Protein AF-A0A423U4P7-F1 (afdb_monomer)

Solvent-accessible surface area (backbone atoms only — not comparable to full-atom values): 7073 Å² total; per-residue (Å²): 118,90,65,49,70,60,51,54,51,48,47,67,25,48,70,45,38,87,79,74,42,73,68,54,85,59,70,75,88,60,56,84,74,58,67,69,60,51,51,50,54,52,51,55,53,46,52,54,48,49,36,40,33,49,59,76,40,87,56,83,90,57,88,58,67,28,74,79,55,90,68,35,60,40,71,35,55,68,69,58,55,47,53,54,59,70,68,48,79,76,90,70,80,84,75,83,79,65,75,70,78,78,61,83,82,90,81,79,86,129

Foldseek 3Di:
DPCPLVVVLVCQQCVCVVVVDHGDDDPPRSDDDDPVVVVVVVVVVVVVVVCLQLVVDDCDPDDSEDCPDPNGPHDDDPVNVVVVVVPDDDDDDDDDDDPCVVDDDDDDDD

Sequence (110 aa):
MPGFLKATVEWFRIYKIPDGKPENQFAFNGEAKDREFAHKIILETHEAWKNLIEGQSDAGGLDIGSVMVPHAAKKLPVSEAQSTIDSAPEVGQPQPVDPKIDTWHYVSLK

Organism: Penaeus vannamei (NCBI:txid6689)

pLDDT: mean 95.08, std 4.62, range [59.94, 98.81]

Structure (mmCIF, N/CA/C/O backbone):
data_AF-A0A423U4P7-F1
#
_entry.id   AF-A0A423U4P7-F1
#
loop_
_atom_site.group_PDB
_atom_site.id
_atom_site.type_symbol
_atom_site.label_atom_id
_atom_site.label_alt_id
_atom_site.label_comp_id
_atom_site.label_asym_id
_atom_site.label_entity_id
_atom_site.label_seq_id
_atom_site.pdbx_PDB_ins_code
_atom_site.Cartn_x
_atom_site.Cartn_y
_atom_si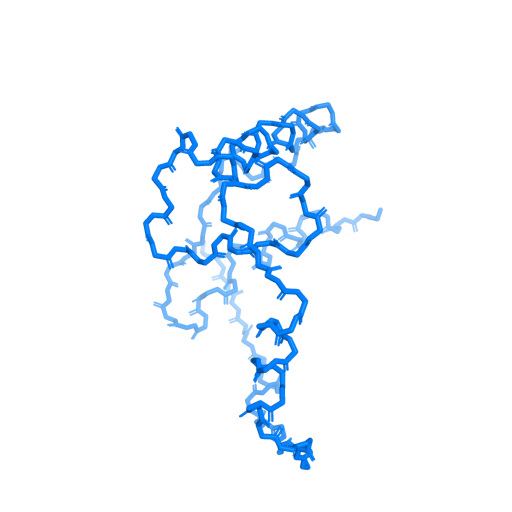te.Cartn_z
_atom_site.occupancy
_atom_site.B_iso_or_equiv
_atom_site.auth_seq_id
_atom_site.auth_comp_id
_atom_site.auth_asym_id
_atom_site.auth_atom_id
_atom_site.pdbx_PDB_model_num
ATOM 1 N N . MET A 1 1 ? 22.302 -6.182 -2.852 1.00 85.56 1 MET A N 1
ATOM 2 C CA . MET A 1 1 ? 22.000 -7.311 -3.757 1.00 85.56 1 MET A CA 1
ATOM 3 C C . MET A 1 1 ? 21.977 -6.791 -5.187 1.00 85.56 1 MET A C 1
ATOM 5 O O . MET A 1 1 ? 21.044 -6.065 -5.526 1.00 85.56 1 MET A O 1
ATOM 9 N N . PRO A 1 2 ? 23.017 -7.056 -5.993 1.00 94.56 2 PRO A N 1
ATOM 10 C CA . PRO A 1 2 ? 23.052 -6.630 -7.393 1.00 94.56 2 PRO A CA 1
ATOM 11 C C . PRO A 1 2 ? 21.810 -7.116 -8.155 1.00 94.56 2 PRO A C 1
ATOM 13 O O . PRO A 1 2 ? 21.360 -8.236 -7.943 1.00 94.56 2 PRO A O 1
ATOM 16 N N . GLY A 1 3 ? 21.225 -6.264 -9.000 1.00 94.56 3 GLY A N 1
ATOM 17 C CA . GLY A 1 3 ? 20.059 -6.604 -9.831 1.00 94.56 3 GLY A CA 1
ATOM 18 C C . GLY A 1 3 ? 18.694 -6.609 -9.127 1.00 94.56 3 GLY A C 1
ATOM 19 O O . GLY A 1 3 ? 17.683 -6.494 -9.810 1.00 94.56 3 GLY A O 1
ATOM 20 N N . PHE A 1 4 ? 18.639 -6.655 -7.791 1.00 96.38 4 PHE A N 1
ATOM 21 C CA . PHE A 1 4 ? 17.375 -6.788 -7.052 1.00 96.38 4 PHE A CA 1
ATOM 22 C C . PHE A 1 4 ? 16.391 -5.640 -7.323 1.00 96.38 4 PHE A C 1
ATOM 24 O O . PHE A 1 4 ? 15.259 -5.887 -7.719 1.00 96.38 4 PHE A O 1
ATOM 31 N N . LEU A 1 5 ? 16.839 -4.383 -7.208 1.00 95.06 5 LEU A N 1
ATOM 32 C CA . LEU A 1 5 ? 15.982 -3.218 -7.474 1.00 95.06 5 LEU A CA 1
ATOM 33 C C . LEU A 1 5 ? 15.476 -3.178 -8.921 1.00 95.06 5 LEU A C 1
ATOM 35 O O . LEU A 1 5 ? 14.317 -2.849 -9.159 1.00 95.06 5 LEU A O 1
ATOM 39 N N . LYS A 1 6 ? 16.327 -3.560 -9.881 1.00 93.38 6 LYS A N 1
ATOM 40 C CA . LYS A 1 6 ? 15.941 -3.639 -11.293 1.00 93.38 6 LYS A CA 1
ATOM 41 C C . LYS A 1 6 ? 14.833 -4.679 -11.492 1.00 93.38 6 LYS A C 1
ATOM 43 O O . LYS A 1 6 ? 13.839 -4.371 -12.139 1.00 93.38 6 LYS A O 1
ATOM 48 N N . ALA A 1 7 ? 14.980 -5.858 -10.885 1.00 95.25 7 ALA A N 1
ATOM 49 C CA . ALA A 1 7 ? 13.974 -6.916 -10.937 1.00 95.25 7 ALA A CA 1
ATOM 50 C C . ALA A 1 7 ? 12.651 -6.498 -10.271 1.00 95.25 7 ALA A C 1
ATOM 52 O O . ALA A 1 7 ? 11.589 -6.791 -10.807 1.00 95.25 7 ALA A O 1
ATOM 53 N N . THR A 1 8 ? 12.686 -5.763 -9.152 1.00 96.56 8 THR A N 1
ATOM 54 C CA . THR A 1 8 ? 11.473 -5.222 -8.511 1.00 96.56 8 THR A CA 1
ATOM 55 C C . THR A 1 8 ? 10.718 -4.262 -9.434 1.00 96.56 8 THR A C 1
ATOM 57 O O . THR A 1 8 ? 9.502 -4.383 -9.582 1.00 96.56 8 THR A O 1
ATOM 60 N N . VAL A 1 9 ? 11.423 -3.323 -10.077 1.00 95.00 9 VAL A N 1
ATOM 61 C CA . VAL A 1 9 ? 10.810 -2.369 -11.019 1.00 95.00 9 VAL A CA 1
ATOM 62 C C . VAL A 1 9 ? 10.229 -3.098 -12.229 1.00 95.00 9 VAL A C 1
ATOM 64 O O . VAL A 1 9 ? 9.101 -2.820 -12.632 1.00 95.00 9 VAL A O 1
ATOM 67 N N . GLU A 1 10 ? 10.969 -4.055 -12.790 1.00 94.25 10 GLU A N 1
ATOM 68 C CA . GLU A 1 10 ? 10.517 -4.863 -13.923 1.00 94.25 10 GLU A CA 1
ATOM 69 C C . GLU A 1 10 ? 9.277 -5.695 -13.577 1.00 94.25 10 GLU A C 1
ATOM 71 O O . GLU A 1 10 ? 8.308 -5.671 -14.332 1.00 94.25 10 GLU A O 1
ATOM 76 N N . TRP A 1 11 ? 9.247 -6.332 -12.402 1.00 96.06 11 TRP A N 1
ATOM 77 C CA . TRP A 1 11 ? 8.088 -7.091 -11.930 1.00 96.06 11 TRP A CA 1
ATOM 78 C C . TRP A 1 11 ? 6.830 -6.218 -11.892 1.00 96.06 11 TRP A C 1
ATOM 80 O O . TRP A 1 11 ? 5.823 -6.547 -12.521 1.00 96.06 11 TRP A O 1
ATOM 90 N N . PHE A 1 12 ? 6.898 -5.045 -11.247 1.00 97.00 12 PHE A N 1
ATOM 91 C CA . PHE A 1 12 ? 5.759 -4.126 -11.202 1.00 97.00 12 PHE A CA 1
ATOM 92 C C . PHE A 1 12 ? 5.406 -3.542 -12.575 1.00 97.00 12 PHE A C 1
ATOM 94 O O . PHE A 1 12 ? 4.250 -3.182 -12.793 1.00 97.00 12 PHE A O 1
ATOM 101 N N . ARG A 1 13 ? 6.350 -3.458 -13.519 1.00 95.81 13 ARG A N 1
ATOM 102 C CA . ARG A 1 13 ? 6.072 -3.009 -14.889 1.00 95.81 13 ARG A CA 1
ATOM 103 C C . ARG A 1 13 ? 5.216 -4.021 -15.647 1.00 95.81 13 ARG A C 1
ATOM 105 O O . ARG A 1 13 ? 4.242 -3.617 -16.281 1.00 95.81 13 ARG A O 1
ATOM 112 N N . ILE A 1 14 ? 5.544 -5.311 -15.550 1.00 96.44 14 ILE A N 1
ATOM 113 C CA . ILE A 1 14 ? 4.990 -6.345 -16.438 1.00 96.44 14 ILE A CA 1
ATOM 114 C C . ILE A 1 14 ? 3.887 -7.214 -15.824 1.00 96.44 14 ILE A C 1
ATOM 116 O O . ILE A 1 14 ? 3.195 -7.894 -16.575 1.00 96.44 14 ILE A O 1
ATOM 120 N N . TYR A 1 15 ? 3.675 -7.201 -14.500 1.00 96.06 15 TYR A N 1
ATOM 121 C CA . TYR A 1 15 ? 2.799 -8.190 -13.841 1.00 96.06 15 TYR A CA 1
ATOM 122 C C . TYR A 1 15 ? 1.340 -8.205 -14.323 1.00 96.06 15 TYR A C 1
ATOM 124 O O . TYR A 1 15 ? 0.662 -9.214 -14.173 1.00 96.06 15 TYR A O 1
ATOM 132 N N . LYS A 1 16 ? 0.846 -7.102 -14.902 1.00 96.69 16 LYS A N 1
ATOM 133 C CA . LYS A 1 16 ? -0.526 -7.004 -15.431 1.00 96.69 16 LYS A CA 1
ATOM 134 C C . LYS A 1 16 ? -0.645 -7.381 -16.915 1.00 96.69 16 LYS A C 1
ATOM 136 O O . LYS A 1 16 ? -1.760 -7.459 -17.424 1.00 96.69 16 LYS A O 1
ATOM 141 N N . ILE A 1 17 ? 0.470 -7.594 -17.615 1.00 96.62 17 ILE A N 1
ATOM 142 C CA . ILE A 1 17 ? 0.479 -7.925 -19.049 1.00 96.62 17 ILE A CA 1
ATOM 143 C C . ILE A 1 17 ? -0.160 -9.293 -19.327 1.00 96.62 17 ILE A C 1
ATOM 145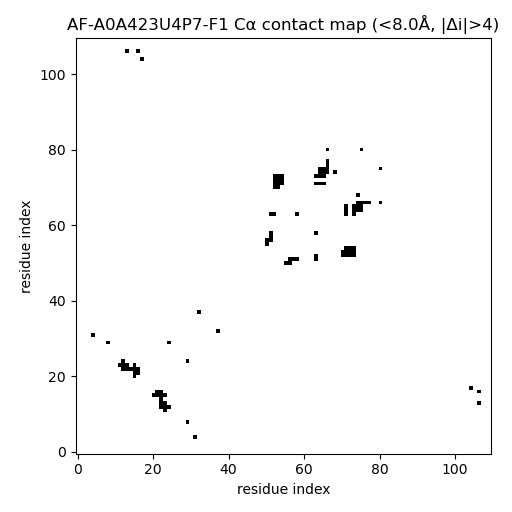 O O . ILE A 1 17 ? -0.951 -9.373 -20.267 1.00 96.62 17 ILE A O 1
ATOM 149 N N . PRO A 1 18 ? 0.086 -10.349 -18.524 1.00 94.50 18 PRO A N 1
ATOM 150 C CA . PRO A 1 18 ? -0.627 -11.619 -18.677 1.00 94.50 18 PRO A CA 1
ATOM 151 C C . PRO A 1 18 ? -2.157 -11.494 -18.581 1.00 94.50 18 PRO A C 1
ATOM 153 O O . PRO A 1 18 ? -2.865 -12.236 -19.255 1.00 94.50 18 PRO A O 1
ATOM 156 N N . ASP A 1 19 ? -2.663 -10.506 -17.832 1.00 93.88 19 ASP A N 1
ATOM 157 C CA . ASP A 1 19 ? -4.098 -10.187 -17.736 1.00 93.88 19 ASP A CA 1
ATOM 158 C C . ASP A 1 19 ? -4.629 -9.383 -18.946 1.00 93.88 19 ASP A C 1
ATOM 160 O O . ASP A 1 19 ? -5.779 -8.940 -18.944 1.00 93.88 19 ASP A O 1
ATOM 164 N N . GLY A 1 20 ? -3.798 -9.113 -19.959 1.00 95.25 20 GLY A N 1
ATOM 165 C CA . GLY A 1 20 ? -4.152 -8.307 -21.132 1.00 95.25 20 GLY A CA 1
ATOM 166 C C . GLY A 1 20 ? -4.134 -6.790 -20.903 1.00 95.25 20 GLY A C 1
ATOM 167 O O . GLY A 1 20 ? -4.631 -6.039 -21.743 1.00 95.25 20 GLY A O 1
ATOM 168 N N . LYS A 1 21 ? -3.580 -6.312 -19.782 1.00 96.75 21 LYS A N 1
ATOM 169 C CA . LYS A 1 21 ? -3.446 -4.874 -19.485 1.00 96.75 21 LYS A CA 1
ATOM 170 C C . LYS A 1 21 ? -2.103 -4.336 -20.008 1.00 96.75 21 LYS A C 1
ATOM 172 O O . LYS A 1 21 ? -1.147 -5.101 -20.127 1.00 96.75 21 LYS A O 1
ATOM 177 N N . PRO A 1 22 ? -1.994 -3.028 -20.307 1.00 96.00 22 PRO A N 1
ATOM 178 C CA . PRO A 1 22 ? -0.716 -2.427 -20.683 1.00 96.00 22 PRO A CA 1
ATOM 179 C C . PRO A 1 22 ? 0.300 -2.481 -19.532 1.00 96.00 22 PRO A C 1
ATOM 181 O O . PRO A 1 22 ? -0.063 -2.675 -18.367 1.00 96.00 22 PRO A O 1
ATOM 184 N N . GLU A 1 23 ? 1.576 -2.267 -19.859 1.00 95.50 23 GLU A N 1
ATOM 185 C CA . GLU A 1 23 ? 2.622 -2.103 -18.848 1.00 95.50 23 GLU A CA 1
ATOM 186 C C . GLU A 1 23 ? 2.336 -0.921 -17.909 1.00 95.50 23 GLU A C 1
ATOM 188 O O . GLU A 1 23 ? 1.772 0.102 -18.312 1.00 95.50 23 GLU A O 1
ATOM 193 N N . ASN A 1 24 ? 2.745 -1.042 -16.644 1.00 96.31 24 ASN A N 1
ATOM 194 C CA . ASN A 1 24 ? 2.631 0.068 -15.700 1.00 96.31 24 ASN A CA 1
ATOM 195 C C . ASN A 1 24 ? 3.758 1.090 -15.920 1.00 96.31 24 ASN A C 1
ATOM 197 O O . ASN A 1 24 ? 4.921 0.728 -16.110 1.00 96.31 24 ASN A O 1
ATOM 201 N N . GLN A 1 25 ? 3.411 2.372 -15.819 1.00 95.88 25 GLN A N 1
ATOM 202 C CA . GLN A 1 25 ? 4.355 3.488 -15.873 1.00 95.88 25 GLN A CA 1
ATOM 203 C C . GLN A 1 25 ? 4.758 3.933 -14.464 1.00 95.88 25 GLN A C 1
ATOM 205 O O . GLN A 1 25 ? 3.993 3.782 -13.510 1.00 95.88 25 GLN A O 1
ATOM 210 N N . PHE A 1 26 ? 5.954 4.510 -14.338 1.00 95.94 26 PHE A N 1
ATOM 211 C CA . PHE A 1 26 ? 6.514 4.945 -13.058 1.00 95.94 26 PHE A CA 1
ATOM 212 C C . PHE A 1 26 ? 6.920 6.414 -13.113 1.00 95.94 26 PHE A C 1
ATOM 214 O O . PHE A 1 26 ? 7.477 6.884 -14.105 1.00 95.94 26 PHE A O 1
ATOM 221 N N . ALA A 1 27 ? 6.702 7.125 -12.007 1.00 96.25 27 ALA A N 1
ATOM 222 C CA . ALA A 1 27 ? 7.329 8.422 -11.787 1.00 96.25 27 ALA A CA 1
ATOM 223 C C . ALA A 1 27 ? 8.860 8.278 -11.688 1.00 96.25 27 ALA A C 1
ATOM 225 O O . ALA A 1 27 ? 9.387 7.173 -11.540 1.00 96.25 27 ALA A O 1
ATOM 226 N N . PHE A 1 28 ? 9.577 9.405 -11.761 1.00 95.81 28 PHE A N 1
ATOM 227 C CA . PHE A 1 28 ? 11.039 9.460 -11.596 1.00 95.81 28 PHE A CA 1
ATOM 228 C C . PHE A 1 28 ? 11.802 8.492 -12.514 1.00 95.81 28 PHE A C 1
ATOM 230 O O . PHE A 1 28 ? 12.831 7.954 -12.125 1.00 95.81 28 PHE A O 1
ATOM 237 N N . ASN A 1 29 ? 11.270 8.222 -13.712 1.00 92.94 29 ASN A N 1
ATOM 238 C CA . ASN A 1 29 ? 11.855 7.277 -14.666 1.00 92.94 29 ASN A CA 1
ATOM 239 C C . ASN A 1 29 ? 12.057 5.849 -14.098 1.00 92.94 29 ASN A C 1
ATOM 241 O O . ASN A 1 29 ? 12.924 5.103 -14.547 1.00 92.94 29 ASN A O 1
ATOM 245 N N . GLY A 1 30 ? 11.270 5.460 -13.087 1.00 92.56 30 GLY A N 1
ATOM 246 C CA . GLY A 1 30 ? 11.405 4.168 -12.408 1.00 92.56 30 GLY A CA 1
ATOM 247 C C . GLY A 1 30 ? 12.570 4.081 -11.418 1.00 92.56 30 GLY A C 1
ATOM 248 O O . GLY A 1 30 ? 12.887 2.983 -10.961 1.00 92.56 30 GLY A O 1
ATOM 249 N N . GLU A 1 31 ? 13.208 5.201 -11.070 1.00 95.19 31 GLU A N 1
ATOM 250 C CA . GLU A 1 31 ? 14.278 5.229 -10.074 1.00 95.19 31 GLU A CA 1
ATOM 251 C C . GLU A 1 31 ? 13.721 5.176 -8.648 1.00 95.19 31 GLU A C 1
ATOM 253 O O . GLU A 1 31 ? 12.865 5.972 -8.250 1.00 95.19 31 GLU A O 1
ATOM 258 N N . ALA A 1 32 ? 14.255 4.250 -7.849 1.00 95.31 32 ALA A N 1
ATOM 259 C CA . ALA A 1 32 ? 13.981 4.207 -6.422 1.00 95.31 32 ALA A CA 1
ATOM 260 C C . ALA A 1 32 ? 14.516 5.477 -5.743 1.00 95.31 32 ALA A C 1
ATOM 262 O O . ALA A 1 32 ? 15.633 5.923 -6.013 1.00 95.31 32 ALA A O 1
ATOM 263 N N . LYS A 1 33 ? 13.711 6.055 -4.851 1.00 97.00 33 LYS A N 1
ATOM 264 C CA . LYS A 1 33 ? 14.104 7.222 -4.058 1.00 97.00 33 LYS A CA 1
ATOM 265 C C . LYS A 1 33 ? 14.814 6.793 -2.775 1.00 97.00 33 LYS A C 1
ATOM 267 O O . LYS A 1 33 ? 14.756 5.630 -2.376 1.00 97.00 33 LYS A O 1
ATOM 272 N N . ASP A 1 34 ? 15.509 7.744 -2.165 1.00 97.94 34 ASP A N 1
ATOM 273 C CA . ASP A 1 34 ? 16.194 7.536 -0.896 1.00 97.94 34 ASP A CA 1
ATOM 274 C C . ASP A 1 34 ? 15.212 7.354 0.272 1.00 97.94 34 ASP A C 1
ATOM 276 O O . ASP A 1 34 ? 13.982 7.417 0.141 1.00 97.94 34 ASP A O 1
ATOM 280 N N . ARG A 1 35 ? 15.789 7.075 1.439 1.00 98.25 35 ARG A N 1
ATOM 281 C CA . ARG A 1 35 ? 15.041 6.831 2.666 1.00 98.25 35 ARG A CA 1
ATOM 282 C C . ARG A 1 35 ? 14.251 8.069 3.077 1.00 98.25 35 ARG A C 1
ATOM 284 O O . ARG A 1 35 ? 13.105 7.947 3.494 1.00 98.25 35 ARG A O 1
ATOM 291 N N . GLU A 1 36 ? 14.856 9.241 2.982 1.00 98.62 36 GLU A N 1
ATOM 292 C CA . GLU A 1 36 ? 14.283 10.514 3.402 1.00 98.62 36 GLU A CA 1
ATOM 293 C C . GLU A 1 36 ? 13.010 10.817 2.607 1.00 98.62 36 GLU A C 1
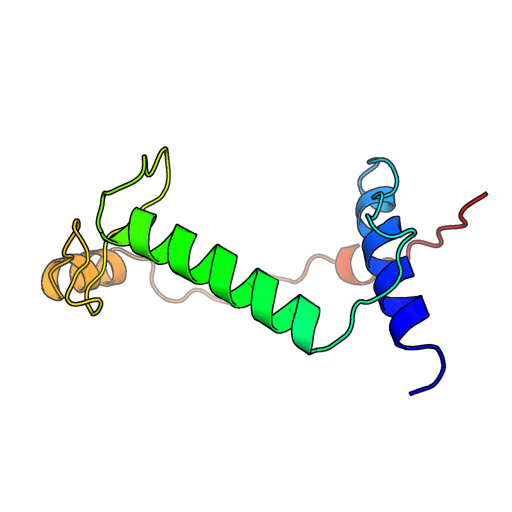ATOM 295 O O . GLU A 1 36 ? 11.964 11.116 3.191 1.00 98.62 36 GLU A O 1
ATOM 300 N N . PHE A 1 37 ? 13.060 10.643 1.284 1.00 98.44 37 PHE A N 1
ATOM 301 C CA . PHE A 1 37 ? 11.894 10.769 0.421 1.00 98.44 37 PHE A CA 1
ATOM 302 C C . PHE A 1 37 ? 10.814 9.742 0.777 1.00 98.44 37 PHE A C 1
ATOM 304 O O . PHE A 1 37 ? 9.644 10.101 0.902 1.00 98.44 37 PHE A O 1
ATOM 311 N N . ALA A 1 38 ? 11.184 8.474 0.982 1.00 98.50 38 ALA A N 1
ATOM 312 C CA . ALA A 1 38 ? 10.227 7.430 1.348 1.00 98.50 38 ALA A CA 1
ATOM 313 C C . ALA A 1 38 ? 9.518 7.738 2.680 1.00 98.50 38 ALA A C 1
ATOM 315 O O . ALA A 1 38 ? 8.295 7.639 2.769 1.00 98.50 38 ALA A O 1
ATOM 316 N N . HIS A 1 39 ? 10.265 8.179 3.696 1.00 98.69 39 HIS A N 1
ATOM 317 C CA . HIS A 1 39 ? 9.709 8.588 4.986 1.00 98.69 39 HIS A CA 1
ATOM 318 C C . HIS A 1 39 ? 8.747 9.772 4.850 1.00 98.69 39 HIS A C 1
ATOM 320 O O . HIS A 1 39 ? 7.705 9.775 5.501 1.00 98.69 39 HIS A O 1
ATOM 326 N N . LYS A 1 40 ? 9.051 10.746 3.984 1.00 98.75 40 LYS A N 1
ATOM 327 C CA . LYS A 1 40 ? 8.141 11.863 3.707 1.00 98.75 40 LYS A CA 1
ATOM 328 C C . LYS A 1 40 ? 6.796 11.370 3.164 1.00 98.75 40 LYS A C 1
ATOM 330 O O . LYS A 1 40 ? 5.764 11.740 3.712 1.00 98.75 40 LYS A O 1
ATOM 335 N N . ILE A 1 41 ? 6.802 10.506 2.146 1.00 98.56 41 ILE A N 1
ATOM 336 C CA . ILE A 1 41 ? 5.561 9.962 1.566 1.00 98.56 41 ILE A CA 1
ATOM 337 C C . ILE A 1 41 ? 4.772 9.152 2.605 1.00 98.56 41 ILE A C 1
ATOM 339 O O . ILE A 1 41 ? 3.555 9.291 2.704 1.00 98.56 41 ILE A O 1
ATOM 343 N N 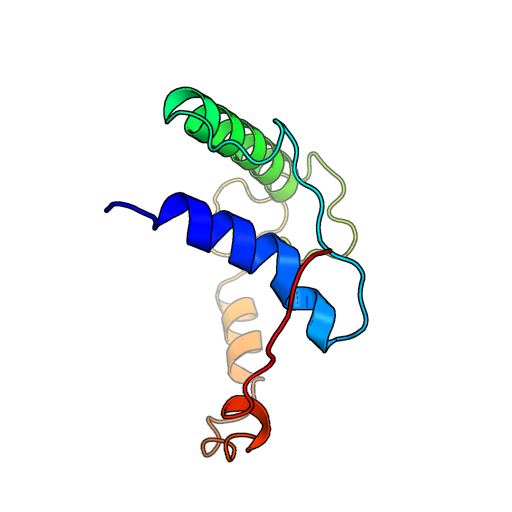. ILE A 1 42 ? 5.455 8.349 3.429 1.00 98.81 42 ILE A N 1
ATOM 344 C CA . ILE A 1 42 ? 4.813 7.606 4.525 1.00 98.81 42 ILE A CA 1
ATOM 345 C C . ILE A 1 42 ? 4.092 8.568 5.476 1.00 98.81 42 ILE A C 1
ATOM 347 O O . ILE A 1 42 ? 2.922 8.351 5.781 1.00 98.81 42 ILE A O 1
ATOM 351 N N . LEU A 1 43 ? 4.751 9.646 5.904 1.00 98.75 43 LEU A N 1
ATOM 352 C CA . LEU A 1 43 ? 4.152 10.635 6.802 1.00 98.75 43 LEU A CA 1
ATOM 353 C C . LEU A 1 43 ? 2.956 11.351 6.161 1.00 98.75 43 LEU A C 1
ATOM 355 O O . LEU A 1 43 ? 1.925 11.498 6.810 1.00 98.75 43 LEU A O 1
ATOM 359 N N . GLU A 1 44 ? 3.050 11.734 4.886 1.00 98.69 44 GLU A N 1
ATOM 360 C CA . GLU A 1 44 ? 1.936 12.357 4.157 1.00 98.69 44 GLU A CA 1
ATOM 361 C C . GLU A 1 44 ? 0.712 11.430 4.094 1.00 98.69 44 GLU A C 1
ATOM 363 O O . GLU A 1 44 ? -0.408 11.850 4.387 1.00 98.69 44 GLU A O 1
ATOM 368 N N . THR A 1 45 ? 0.914 10.145 3.781 1.00 98.56 45 THR A N 1
ATOM 369 C CA . THR A 1 45 ? -0.185 9.163 3.754 1.00 98.56 45 THR A CA 1
ATOM 370 C C . THR A 1 45 ? -0.731 8.837 5.146 1.00 98.56 45 THR A C 1
ATOM 372 O O . THR A 1 45 ? -1.924 8.572 5.285 1.00 98.56 45 THR A O 1
ATOM 375 N N . HIS A 1 46 ? 0.103 8.905 6.187 1.00 98.38 46 HIS A N 1
ATOM 376 C CA . HIS A 1 46 ? -0.334 8.740 7.569 1.00 98.38 46 HIS A CA 1
ATOM 377 C C . HIS A 1 46 ? -1.242 9.887 8.021 1.00 98.38 46 HIS A C 1
ATOM 379 O O . HIS A 1 46 ? -2.288 9.631 8.612 1.00 98.38 46 HIS A O 1
ATOM 385 N N . GLU A 1 47 ? -0.894 11.136 7.704 1.00 98.31 47 GLU A N 1
ATOM 386 C CA . GLU A 1 47 ? -1.761 12.283 8.000 1.00 98.31 47 GLU A CA 1
ATOM 387 C C . GLU A 1 47 ? -3.070 12.222 7.198 1.00 98.31 47 GLU A C 1
ATOM 389 O O . GLU A 1 47 ? -4.140 12.468 7.751 1.00 98.31 47 GLU A O 1
ATOM 394 N N . ALA A 1 48 ? -3.031 11.788 5.933 1.00 98.00 48 ALA A N 1
ATOM 395 C CA . ALA A 1 48 ? -4.251 11.539 5.163 1.00 98.00 48 ALA A CA 1
ATOM 396 C C . ALA A 1 48 ? -5.146 10.462 5.811 1.00 98.00 48 ALA A C 1
ATOM 398 O O . ALA A 1 48 ? -6.364 10.634 5.886 1.00 98.00 48 ALA A O 1
ATOM 399 N N . TRP A 1 49 ? -4.555 9.375 6.321 1.00 97.75 49 TRP A N 1
ATOM 400 C CA . TRP A 1 49 ? -5.277 8.345 7.073 1.00 97.75 49 TRP A CA 1
ATOM 401 C C . TRP A 1 49 ? -5.845 8.872 8.399 1.00 97.75 49 TRP A C 1
ATOM 403 O O . TRP A 1 49 ? -6.978 8.536 8.737 1.00 97.75 49 TRP A O 1
ATOM 413 N N . LYS A 1 50 ? -5.109 9.715 9.136 1.00 97.31 50 LYS A N 1
ATOM 414 C CA . LYS A 1 50 ? -5.612 10.345 10.368 1.00 97.31 50 LYS A CA 1
ATOM 415 C C . LYS A 1 50 ? -6.831 11.215 10.086 1.00 97.31 50 LYS A C 1
ATOM 417 O O . LYS A 1 50 ? -7.860 11.049 10.730 1.00 97.31 50 LYS A O 1
ATOM 422 N N . ASN A 1 51 ? -6.759 12.066 9.067 1.00 97.62 51 ASN A N 1
ATOM 423 C CA . ASN A 1 51 ? -7.896 12.896 8.674 1.00 97.62 51 ASN A CA 1
ATOM 424 C C . ASN A 1 51 ? -9.115 12.032 8.305 1.00 97.62 51 ASN A C 1
ATOM 426 O O . ASN A 1 51 ? -10.233 12.343 8.708 1.00 97.62 51 ASN A O 1
ATOM 430 N N . LEU A 1 52 ? -8.900 10.910 7.609 1.00 97.88 52 LEU A N 1
ATOM 431 C CA . LEU A 1 52 ? -9.954 9.945 7.287 1.00 97.88 52 LEU A CA 1
ATOM 432 C C . LEU A 1 52 ? -10.567 9.307 8.540 1.00 97.88 52 LEU A C 1
ATOM 434 O O . LEU A 1 52 ? -11.787 9.302 8.692 1.00 97.88 52 LEU A O 1
ATOM 438 N N . ILE A 1 53 ? -9.743 8.774 9.447 1.00 97.56 53 ILE A N 1
ATOM 439 C CA . ILE A 1 53 ? -10.239 8.056 10.628 1.00 97.56 53 ILE A CA 1
ATOM 440 C C . ILE A 1 53 ? -10.925 9.004 11.621 1.00 97.56 53 ILE A C 1
ATOM 442 O O . ILE A 1 53 ? -11.876 8.601 12.287 1.00 97.56 53 ILE A O 1
ATOM 446 N N . GLU A 1 54 ? -10.494 10.267 11.689 1.00 96.94 54 GLU A N 1
ATOM 447 C CA . GLU A 1 54 ? -11.086 11.338 12.505 1.00 96.94 54 GLU A CA 1
ATOM 448 C C . GLU A 1 54 ? -12.334 11.972 11.863 1.00 96.94 54 GLU A C 1
ATOM 450 O O . GLU A 1 54 ? -12.950 12.853 12.462 1.00 96.94 54 GLU A O 1
ATOM 455 N N . GLY A 1 55 ? -12.737 11.533 10.663 1.00 96.00 55 GLY A N 1
ATOM 456 C CA . GLY A 1 55 ? -13.919 12.048 9.962 1.00 96.00 55 GLY A CA 1
ATOM 457 C C . GLY A 1 55 ? -13.744 13.452 9.374 1.00 96.00 55 GLY A C 1
ATOM 458 O O . GLY A 1 55 ? -14.726 14.140 9.110 1.00 96.00 55 GLY A O 1
ATOM 459 N N . GLN A 1 56 ? -12.500 13.892 9.180 1.00 97.38 56 GLN A N 1
ATOM 460 C CA . GLN A 1 56 ? -12.140 15.175 8.566 1.00 97.38 56 GLN A CA 1
ATOM 461 C C . GLN A 1 56 ? -12.045 15.094 7.034 1.00 97.38 56 GLN A C 1
ATOM 463 O O . GLN A 1 56 ? -11.851 16.112 6.369 1.00 97.38 56 GLN A O 1
ATOM 468 N N . SER A 1 57 ? -12.181 13.900 6.458 1.00 97.00 57 SER A N 1
ATOM 469 C CA . SER A 1 57 ? -12.309 13.678 5.018 1.00 97.00 57 SER A CA 1
ATOM 470 C C . SER A 1 57 ? -13.444 12.702 4.707 1.00 97.00 57 SER A C 1
ATOM 472 O O . SER A 1 57 ? -13.893 11.946 5.569 1.00 97.00 57 SER A O 1
ATOM 474 N N . ASP A 1 58 ? -13.935 12.747 3.466 1.00 95.44 58 ASP A N 1
ATOM 475 C CA . ASP A 1 58 ? -14.963 11.822 2.993 1.00 95.44 58 ASP A CA 1
ATOM 476 C C . ASP A 1 58 ? -14.403 10.395 2.931 1.00 95.44 58 ASP A C 1
ATOM 478 O O . ASP A 1 58 ? -13.402 10.130 2.259 1.00 95.44 58 ASP A O 1
ATOM 482 N N . ALA A 1 59 ? -15.062 9.474 3.635 1.00 95.25 59 ALA A N 1
ATOM 483 C CA . ALA A 1 59 ? -14.701 8.064 3.629 1.00 95.25 59 ALA A CA 1
ATOM 484 C C . ALA A 1 59 ? -15.118 7.347 2.339 1.00 95.25 59 ALA A C 1
ATOM 486 O O . ALA A 1 59 ? -14.630 6.247 2.062 1.00 95.25 59 ALA A O 1
ATOM 487 N N . GLY A 1 60 ? -16.007 7.947 1.542 1.00 95.06 60 GLY A N 1
ATOM 488 C CA . GLY A 1 60 ? -16.571 7.317 0.360 1.00 95.06 60 GLY A CA 1
ATOM 489 C C . GLY A 1 60 ? -17.176 5.955 0.709 1.00 95.06 60 GLY A C 1
ATOM 490 O O . GLY A 1 60 ? -18.084 5.855 1.527 1.00 95.06 60 GLY A O 1
ATOM 491 N N . GLY A 1 61 ? -16.655 4.893 0.090 1.00 95.62 61 GLY A N 1
ATOM 492 C CA . GLY A 1 61 ? -17.088 3.511 0.335 1.00 95.62 61 GLY A CA 1
ATOM 493 C C . GLY A 1 61 ? -16.276 2.740 1.382 1.00 95.62 61 GLY A C 1
ATOM 494 O O . GLY A 1 61 ? -16.462 1.531 1.500 1.00 95.62 61 GLY A O 1
ATOM 495 N N . LEU A 1 62 ? -15.338 3.380 2.086 1.00 96.81 62 LEU A N 1
ATOM 496 C CA . LEU A 1 62 ? -14.475 2.703 3.056 1.00 96.81 62 LEU A CA 1
ATOM 497 C C . LEU A 1 62 ? -15.189 2.501 4.397 1.00 96.81 62 LEU A C 1
ATOM 499 O O . LEU A 1 62 ? -15.800 3.426 4.933 1.00 96.81 62 LEU A O 1
ATOM 503 N N . ASP A 1 63 ? -15.038 1.313 4.989 1.00 94.75 63 ASP A N 1
ATOM 504 C CA . ASP A 1 63 ? -15.404 1.107 6.389 1.00 94.75 63 ASP A CA 1
ATOM 505 C C . ASP A 1 63 ? -14.270 1.580 7.305 1.00 94.75 63 ASP A C 1
ATOM 507 O O . ASP A 1 63 ? -13.205 0.969 7.384 1.00 94.75 63 ASP A O 1
ATOM 511 N N . ILE A 1 64 ? -14.515 2.695 7.989 1.00 96.25 64 ILE A N 1
ATOM 512 C CA . ILE A 1 64 ? -13.573 3.335 8.913 1.00 96.25 64 ILE A CA 1
ATOM 513 C C . ILE A 1 64 ? -13.848 2.986 10.387 1.00 96.25 64 ILE A C 1
ATOM 515 O O . ILE A 1 64 ? -13.338 3.649 11.289 1.00 96.25 64 ILE A O 1
ATOM 519 N N . GLY A 1 65 ? -14.685 1.976 10.654 1.00 95.12 65 GLY A N 1
ATOM 520 C CA . GLY A 1 65 ? -14.984 1.520 12.010 1.00 95.12 65 GLY A CA 1
ATOM 521 C C . GLY A 1 65 ? -13.729 1.030 12.730 1.00 95.12 65 GLY A C 1
ATOM 522 O O . GLY A 1 65 ? -13.004 0.176 12.226 1.00 95.12 65 GLY A O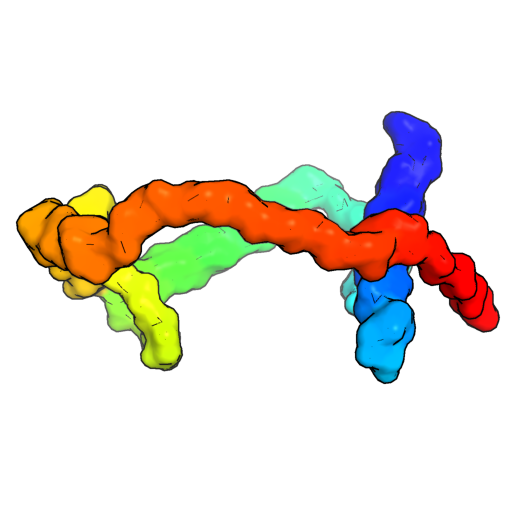 1
ATOM 523 N N . SER A 1 66 ? -13.464 1.555 13.927 1.00 96.06 66 SER A N 1
ATOM 524 C CA . SER A 1 66 ? -12.302 1.146 14.716 1.00 96.06 66 SER A CA 1
ATOM 525 C C . SER A 1 66 ? -12.652 0.829 16.160 1.00 96.06 66 SER A C 1
ATOM 527 O O . SER A 1 66 ? -13.303 1.617 16.848 1.00 96.06 66 SER A O 1
ATOM 529 N N . VAL A 1 67 ? -12.145 -0.310 16.632 1.00 96.75 67 VAL A N 1
ATOM 530 C CA . VAL A 1 67 ? -12.232 -0.732 18.036 1.00 96.75 67 VAL A CA 1
ATOM 531 C C . VAL A 1 67 ? -11.188 -0.015 18.899 1.00 96.75 67 VAL A C 1
ATOM 533 O O . VAL A 1 67 ? -11.465 0.351 20.038 1.00 96.75 67 VAL A O 1
ATOM 536 N N . MET A 1 68 ? -9.985 0.212 18.358 1.00 95.25 68 MET A N 1
ATOM 537 C CA . MET A 1 68 ? -8.804 0.578 19.155 1.00 95.25 68 MET A CA 1
ATOM 538 C C . MET A 1 68 ? -8.315 2.011 18.950 1.00 95.25 68 MET A C 1
ATOM 540 O O . MET A 1 68 ? -7.594 2.518 19.804 1.00 95.25 68 MET A O 1
ATOM 544 N N . VAL A 1 69 ? -8.671 2.682 17.849 1.00 95.44 69 VAL A N 1
ATOM 545 C CA . VAL A 1 69 ? -8.160 4.033 17.562 1.00 95.44 69 VAL A CA 1
ATOM 546 C C . VAL A 1 69 ? -8.912 5.057 18.422 1.00 95.44 69 VAL A C 1
ATOM 548 O O . VAL A 1 69 ? -10.105 5.269 18.191 1.00 95.44 69 VAL A O 1
ATOM 551 N N . PRO A 1 70 ? -8.275 5.723 19.412 1.00 91.50 70 PRO A N 1
ATOM 552 C CA . PRO A 1 70 ? -8.975 6.558 20.395 1.00 91.50 70 PRO A CA 1
ATOM 553 C C . PRO A 1 70 ? -9.668 7.791 19.804 1.00 91.50 70 PRO A C 1
ATOM 555 O O . PRO A 1 70 ? -10.699 8.199 20.328 1.00 91.50 70 PRO A O 1
ATOM 558 N N . HIS A 1 71 ? -9.162 8.320 18.695 1.00 92.00 71 HIS A N 1
ATOM 559 C CA . HIS A 1 71 ? -9.690 9.498 18.002 1.00 92.00 71 HIS A CA 1
ATOM 560 C C . HIS A 1 71 ? -10.543 9.154 16.768 1.00 92.00 71 HIS A C 1
ATOM 562 O O . HIS A 1 71 ? -10.944 10.052 16.041 1.00 92.00 71 HIS A O 1
ATOM 568 N N . ALA A 1 72 ? -10.846 7.874 16.519 1.00 95.94 72 ALA A N 1
ATOM 569 C CA . ALA A 1 72 ? -11.694 7.505 15.389 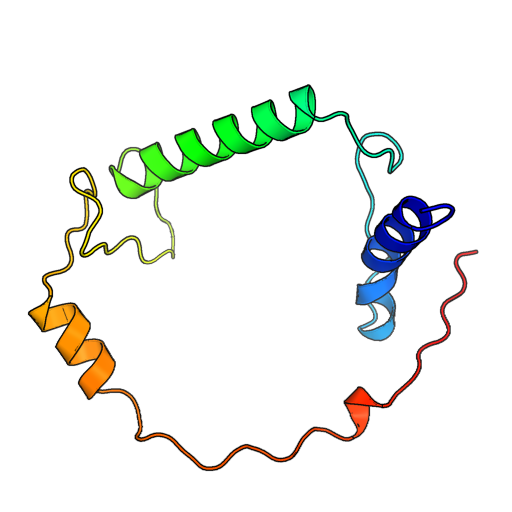1.00 95.94 72 ALA A CA 1
ATOM 570 C C . ALA A 1 72 ? -13.104 8.094 15.539 1.00 95.94 72 ALA A C 1
ATOM 572 O O . ALA A 1 72 ? -13.744 7.900 16.576 1.00 95.94 72 ALA A O 1
ATOM 573 N N . ALA A 1 73 ? -13.600 8.744 14.487 1.00 95.81 73 ALA A N 1
ATOM 574 C CA . ALA A 1 73 ? -14.963 9.261 14.419 1.00 95.81 73 ALA A CA 1
ATOM 575 C C . ALA A 1 73 ? -15.998 8.129 14.475 1.00 95.81 73 ALA A C 1
ATOM 577 O O . ALA A 1 73 ? -17.020 8.253 15.149 1.00 95.81 73 ALA A O 1
ATOM 578 N N . LYS A 1 74 ? -15.711 6.995 13.819 1.00 95.81 74 LYS A N 1
ATOM 579 C CA . LYS A 1 74 ? -16.540 5.786 13.870 1.00 95.81 74 LYS A CA 1
ATOM 580 C C . LYS A 1 74 ? -15.949 4.774 14.852 1.00 95.81 74 LYS A C 1
ATOM 582 O O . LYS A 1 74 ? -15.093 3.958 14.508 1.00 95.81 74 LYS A O 1
ATOM 587 N N . LYS A 1 75 ? -16.423 4.822 16.096 1.00 96.12 75 LYS A N 1
ATOM 588 C CA . LYS A 1 75 ? -16.100 3.824 17.123 1.00 96.12 75 LYS A CA 1
ATOM 589 C C . LYS A 1 75 ? -16.888 2.547 16.893 1.00 96.12 75 LYS A C 1
ATOM 591 O O . LYS A 1 75 ? -18.108 2.599 16.805 1.00 96.12 75 LYS A O 1
ATOM 596 N N . LEU A 1 76 ? -16.186 1.422 16.850 1.00 96.12 76 LEU A N 1
ATOM 597 C CA . LEU A 1 76 ? -16.788 0.098 16.781 1.00 96.12 76 LEU A CA 1
ATOM 598 C C . LEU A 1 76 ? -16.694 -0.567 18.164 1.00 96.12 76 LEU A C 1
ATOM 600 O O . LEU A 1 76 ? -15.582 -0.824 18.634 1.00 96.12 76 LEU A O 1
ATOM 604 N N . PRO A 1 77 ? -17.817 -0.843 18.847 1.00 95.88 77 PRO A N 1
ATOM 605 C CA . PRO A 1 77 ? -17.808 -1.612 20.083 1.00 95.88 77 PRO A CA 1
ATOM 606 C C . PRO A 1 77 ? -17.237 -3.015 19.862 1.00 95.88 77 PRO A C 1
ATOM 608 O O . PRO A 1 77 ? -17.521 -3.661 18.853 1.00 95.88 77 PRO A O 1
ATOM 611 N N . VAL A 1 78 ? -16.497 -3.532 20.846 1.00 96.56 78 VAL A N 1
ATOM 612 C CA . VAL A 1 78 ? -15.935 -4.896 20.794 1.00 96.56 78 VAL A CA 1
ATOM 613 C C . VAL A 1 78 ? -17.028 -5.941 20.557 1.00 96.56 78 VAL A C 1
ATOM 615 O O . VAL A 1 78 ? -16.811 -6.880 19.806 1.00 96.56 78 VAL A O 1
ATOM 618 N N . SER A 1 79 ? -18.216 -5.764 21.140 1.00 96.31 79 SER A N 1
ATOM 619 C CA . SER A 1 79 ? -19.350 -6.676 20.950 1.00 96.31 79 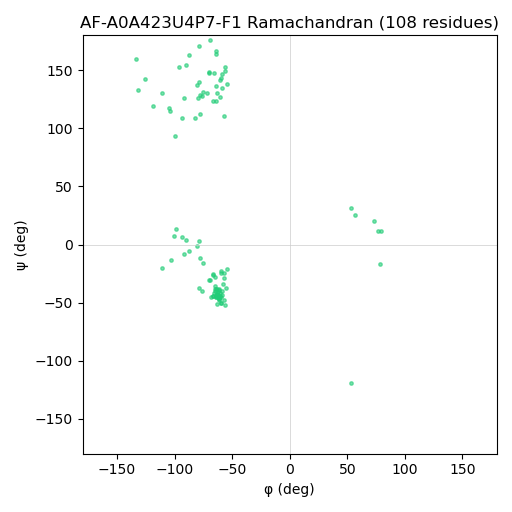SER A CA 1
ATOM 620 C C . SER A 1 79 ? -19.870 -6.710 19.510 1.00 96.31 79 SER A C 1
ATOM 622 O O . SER A 1 79 ? -20.280 -7.763 19.038 1.00 96.31 79 SER A O 1
ATOM 624 N N . GLU A 1 80 ? -19.850 -5.579 18.802 1.00 95.62 80 GLU A N 1
ATOM 625 C CA . GLU A 1 80 ? -20.282 -5.497 17.400 1.00 95.62 80 GLU A CA 1
ATOM 626 C C . GLU A 1 80 ? -19.220 -6.090 16.464 1.00 95.62 80 GLU A C 1
ATOM 628 O O . GLU A 1 80 ? -19.538 -6.853 15.549 1.00 95.62 80 GLU A O 1
ATOM 633 N N . ALA A 1 81 ? -17.943 -5.825 16.756 1.00 96.00 81 ALA A N 1
ATOM 634 C CA . ALA A 1 81 ? -16.833 -6.493 16.086 1.00 96.00 81 ALA A CA 1
ATOM 635 C C . ALA A 1 81 ? -16.904 -8.018 16.285 1.00 96.00 81 ALA A C 1
ATOM 637 O O . ALA A 1 81 ? -16.768 -8.770 15.322 1.00 96.00 81 ALA A O 1
ATOM 638 N N . GLN A 1 82 ? -17.195 -8.475 17.509 1.00 96.44 82 GLN A N 1
ATOM 639 C CA . GLN A 1 82 ? -17.359 -9.893 17.819 1.00 96.44 82 GLN A CA 1
ATOM 640 C C . GLN A 1 82 ? -18.552 -10.493 17.075 1.00 96.44 82 GLN A C 1
ATOM 642 O O . GLN A 1 82 ? -18.395 -11.521 16.434 1.00 96.44 82 GLN A O 1
ATOM 647 N N . SER A 1 83 ? -19.702 -9.814 17.048 1.00 96.62 83 SER A N 1
ATOM 648 C CA . SER A 1 83 ? -20.862 -10.267 16.270 1.00 96.62 83 SER A CA 1
ATOM 649 C C . SER A 1 83 ? -20.547 -10.425 14.780 1.00 96.62 83 SER A C 1
ATOM 651 O O . SER A 1 83 ? -21.106 -11.308 14.134 1.00 96.62 83 SER A O 1
ATOM 653 N N . THR A 1 84 ? -19.674 -9.581 14.224 1.00 95.25 84 THR A N 1
ATOM 654 C CA . THR A 1 84 ? -19.248 -9.694 12.822 1.00 95.25 84 THR A CA 1
ATOM 655 C C . THR A 1 84 ? -18.435 -10.971 12.617 1.00 95.25 84 THR A C 1
ATOM 657 O O . THR A 1 84 ? -18.687 -11.715 11.671 1.00 95.25 84 THR A O 1
ATOM 660 N N . ILE A 1 85 ? -17.511 -11.261 13.535 1.00 95.25 85 ILE A N 1
ATOM 661 C CA . ILE A 1 85 ? -16.702 -12.487 13.526 1.00 95.25 85 ILE A CA 1
ATOM 662 C C . ILE A 1 85 ? -17.585 -13.726 13.719 1.00 95.25 85 ILE A C 1
ATOM 664 O O . ILE A 1 85 ? -17.450 -14.682 12.965 1.00 95.25 85 ILE A O 1
ATOM 668 N N . ASP A 1 86 ? -18.521 -13.696 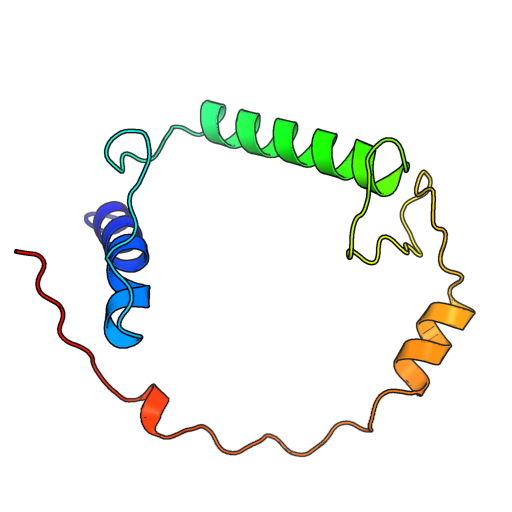14.667 1.00 96.12 86 ASP A N 1
ATOM 669 C CA . ASP A 1 86 ? -19.413 -14.820 14.981 1.00 96.12 86 ASP A CA 1
ATOM 670 C C . ASP A 1 86 ? -20.387 -15.131 13.835 1.00 96.12 86 ASP A C 1
ATOM 672 O O . ASP A 1 86 ? -20.841 -16.262 13.686 1.00 96.12 86 ASP A O 1
ATOM 676 N N . SER A 1 87 ? -20.709 -14.128 13.012 1.00 96.44 87 SER A N 1
ATOM 677 C CA . SER A 1 87 ? -21.523 -14.308 11.807 1.00 96.44 87 SER A CA 1
ATOM 678 C C . SER A 1 87 ? -20.751 -14.900 10.624 1.00 96.44 87 SER A C 1
ATOM 680 O O . SER A 1 87 ? -21.364 -15.278 9.622 1.00 96.44 87 SER A O 1
ATOM 682 N N . ALA A 1 88 ? -19.417 -14.967 10.709 1.00 95.81 88 ALA A N 1
ATOM 683 C CA . ALA A 1 88 ? -18.601 -15.543 9.656 1.00 95.81 88 ALA A CA 1
ATOM 684 C C . ALA A 1 88 ? -18.797 -17.070 9.594 1.00 95.81 88 ALA A C 1
ATOM 686 O O . ALA A 1 88 ? -19.021 -17.711 10.622 1.00 95.81 88 ALA A O 1
ATOM 687 N N . PRO A 1 89 ? -18.695 -17.682 8.400 1.00 94.75 89 PRO A N 1
ATOM 688 C CA . PRO A 1 89 ? -18.724 -19.133 8.276 1.00 94.75 89 PRO A CA 1
ATOM 689 C C . PRO A 1 89 ? -17.642 -19.798 9.130 1.00 94.75 89 PRO A C 1
ATOM 691 O O . PRO A 1 89 ? -16.546 -19.256 9.293 1.00 94.75 89 PRO A O 1
ATOM 694 N N . GLU A 1 90 ? -17.925 -21.009 9.609 1.00 93.00 90 GLU A N 1
ATOM 695 C CA . GLU A 1 90 ? -16.908 -21.834 10.256 1.00 93.00 90 GLU A CA 1
ATOM 696 C C . GLU A 1 90 ? -15.706 -22.056 9.328 1.00 93.00 90 GLU A C 1
ATOM 698 O O . GLU A 1 90 ? -15.824 -22.054 8.097 1.00 93.00 90 GLU A O 1
ATOM 703 N N . VAL A 1 91 ? -14.535 -22.266 9.933 1.00 94.06 91 VAL A N 1
ATOM 704 C CA . VAL A 1 91 ? -13.293 -22.516 9.198 1.00 94.06 91 VAL A CA 1
ATOM 705 C C . VAL A 1 91 ? -13.475 -23.736 8.295 1.00 94.06 91 VAL A C 1
ATOM 707 O O . VAL A 1 91 ? -13.598 -24.870 8.758 1.00 94.06 91 VAL A O 1
ATOM 710 N N . GLY A 1 92 ? -13.500 -23.483 6.989 1.00 92.25 92 GLY A N 1
ATOM 711 C CA . GLY A 1 92 ? -13.653 -24.513 5.974 1.00 92.25 92 GLY A CA 1
ATOM 712 C C . GLY A 1 92 ? -12.361 -25.280 5.700 1.00 92.25 92 GLY A C 1
ATOM 713 O O . GLY A 1 92 ? -11.266 -24.901 6.116 1.00 92.25 92 GLY A O 1
ATOM 714 N N . GLN A 1 93 ? -12.495 -26.358 4.929 1.00 95.06 93 GLN A N 1
ATOM 715 C CA . GLN A 1 93 ? -11.344 -27.051 4.355 1.00 95.06 93 GLN A CA 1
ATOM 716 C C . GLN A 1 93 ? -10.622 -26.145 3.341 1.00 95.06 93 GLN A C 1
ATOM 718 O O . GLN A 1 93 ? -11.278 -25.342 2.665 1.00 95.06 93 GLN A O 1
ATOM 723 N N . PRO A 1 94 ? -9.288 -26.268 3.203 1.00 94.50 94 PRO A N 1
ATOM 724 C CA . PRO A 1 94 ? -8.544 -25.517 2.204 1.00 94.50 94 PRO A CA 1
ATOM 725 C C . PRO A 1 94 ? -9.066 -25.839 0.802 1.00 94.50 94 PRO A C 1
ATOM 727 O O . PRO A 1 94 ? -9.292 -26.998 0.452 1.00 94.50 94 PRO A O 1
ATOM 730 N N . GLN A 1 95 ? -9.255 -24.796 -0.003 1.00 93.75 95 GLN A N 1
ATOM 731 C CA . GLN A 1 95 ? -9.641 -24.951 -1.401 1.00 93.75 95 GLN A CA 1
ATOM 732 C C . GLN A 1 95 ? -8.475 -25.542 -2.210 1.00 93.75 95 GLN A C 1
ATOM 734 O O . GLN A 1 95 ? -7.313 -25.257 -1.899 1.00 93.75 95 GLN A O 1
ATOM 739 N N . PRO A 1 96 ? -8.757 -26.351 -3.247 1.00 95.25 96 PRO A N 1
ATOM 740 C CA . PRO A 1 96 ? -7.720 -26.808 -4.158 1.00 95.25 96 PRO A CA 1
ATOM 741 C C . PRO A 1 96 ? -7.065 -25.608 -4.847 1.00 95.25 96 PRO A C 1
ATOM 743 O O . PRO A 1 96 ? -7.726 -24.633 -5.208 1.00 95.25 96 PRO A O 1
ATOM 746 N N . VAL A 1 97 ? -5.752 -25.689 -5.028 1.00 95.38 97 VAL A N 1
ATOM 747 C CA . VAL A 1 97 ? -4.979 -24.641 -5.690 1.00 95.38 97 VAL A CA 1
ATOM 748 C C . VAL A 1 97 ? -5.232 -24.703 -7.199 1.00 95.38 97 VAL A C 1
ATOM 750 O O . VAL A 1 97 ? -5.177 -25.782 -7.788 1.00 95.38 97 VAL A O 1
ATOM 753 N N . ASP A 1 98 ? -5.527 -23.559 -7.823 1.00 95.31 98 ASP A N 1
ATOM 754 C CA . ASP A 1 98 ? -5.742 -23.479 -9.274 1.00 95.31 98 ASP A CA 1
ATOM 755 C C . ASP A 1 98 ? -4.437 -23.842 -10.012 1.00 95.31 98 ASP A C 1
ATOM 757 O O . ASP A 1 98 ? -3.435 -23.162 -9.797 1.00 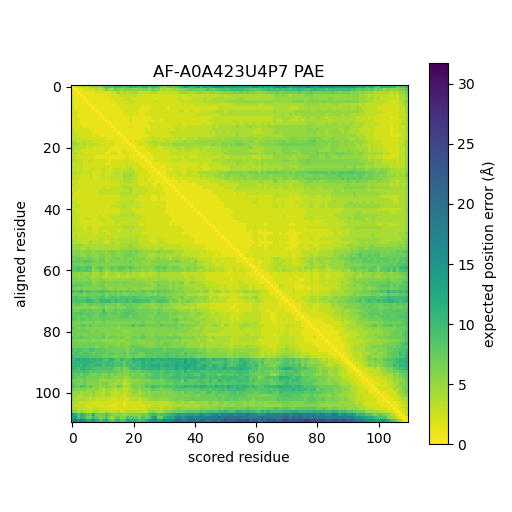95.31 98 ASP A O 1
ATOM 761 N N . PRO A 1 99 ? -4.419 -24.843 -10.914 1.00 94.12 99 PRO A N 1
ATOM 762 C CA . PRO A 1 99 ? -3.222 -25.210 -11.676 1.00 94.12 99 PRO A CA 1
ATOM 763 C C . PRO A 1 99 ? -2.575 -24.048 -12.445 1.00 94.12 99 PRO A C 1
ATOM 765 O O . PRO A 1 99 ? -1.391 -24.101 -12.775 1.00 94.12 99 PRO A O 1
ATOM 768 N N . LYS A 1 100 ? -3.325 -22.974 -12.730 1.00 91.50 100 LYS A N 1
ATOM 769 C CA . LYS A 1 100 ? -2.787 -21.757 -13.351 1.00 91.50 100 LYS A CA 1
ATOM 770 C C . LYS A 1 100 ? -1.650 -21.123 -12.555 1.00 91.50 100 LYS A C 1
ATOM 772 O O . LYS A 1 100 ? -0.838 -20.438 -13.169 1.00 91.50 100 LYS A O 1
ATOM 777 N N . ILE A 1 101 ? -1.556 -21.345 -11.240 1.00 93.44 101 ILE A N 1
ATOM 778 C CA . ILE A 1 101 ? -0.463 -20.780 -10.435 1.00 93.44 101 ILE A CA 1
ATOM 779 C C . ILE A 1 101 ? 0.925 -21.244 -10.900 1.00 93.44 101 ILE A C 1
ATOM 781 O O . ILE A 1 101 ? 1.899 -20.526 -10.700 1.00 93.44 101 ILE A O 1
ATOM 785 N N . ASP A 1 102 ? 1.005 -22.405 -11.557 1.00 95.44 102 ASP A N 1
ATOM 786 C CA . ASP A 1 102 ? 2.253 -22.991 -12.052 1.00 95.44 102 ASP A CA 1
ATOM 787 C C . ASP A 1 102 ? 2.584 -22.528 -13.484 1.00 95.44 102 ASP A C 1
ATOM 789 O O . ASP A 1 102 ? 3.553 -22.978 -14.101 1.00 95.44 102 ASP A O 1
ATOM 793 N N . THR A 1 103 ? 1.773 -21.625 -14.046 1.00 95.19 103 THR A N 1
ATOM 794 C CA . THR A 1 103 ? 1.948 -21.124 -15.411 1.00 95.19 103 THR A CA 1
ATOM 795 C C . THR A 1 103 ? 3.026 -20.046 -15.467 1.00 95.19 103 THR A C 1
ATOM 797 O O . THR A 1 103 ? 2.946 -19.015 -14.802 1.00 95.19 103 THR A O 1
ATOM 800 N N . TRP A 1 104 ? 4.010 -20.247 -16.344 1.00 95.19 104 TRP A N 1
ATOM 801 C CA . TRP A 1 104 ? 5.026 -19.244 -16.653 1.00 95.19 104 TRP A CA 1
ATOM 802 C C . TRP A 1 104 ? 4.617 -18.374 -17.837 1.00 95.19 104 TRP A C 1
ATOM 804 O O . TRP A 1 104 ? 4.367 -18.866 -18.938 1.00 95.19 104 TRP A O 1
ATOM 814 N N . HIS A 1 105 ? 4.627 -17.059 -17.625 1.00 94.38 105 HIS A N 1
ATOM 815 C CA . HIS A 1 105 ? 4.456 -16.071 -18.683 1.00 94.38 105 HIS A CA 1
ATOM 816 C C . HIS A 1 105 ? 5.801 -15.431 -19.021 1.00 94.38 105 HIS A C 1
ATOM 818 O O . HIS A 1 105 ? 6.407 -14.750 -18.196 1.00 94.38 105 HIS A O 1
ATOM 824 N N . TYR A 1 106 ? 6.253 -15.627 -20.257 1.00 94.31 106 TYR A N 1
ATOM 825 C CA . TYR A 1 106 ? 7.462 -14.997 -20.776 1.00 94.31 106 TYR A CA 1
ATOM 826 C C . TYR A 1 106 ? 7.076 -13.703 -21.484 1.00 94.31 106 TYR A C 1
ATOM 828 O O . TYR A 1 106 ? 6.461 -13.726 -22.549 1.00 94.31 106 TYR A O 1
ATOM 836 N N . VAL A 1 107 ? 7.415 -12.571 -20.871 1.00 91.50 107 VAL A N 1
ATOM 837 C CA . VAL A 1 107 ? 7.118 -11.239 -21.402 1.00 91.50 107 VAL A CA 1
ATOM 838 C C . VAL A 1 107 ? 8.424 -10.576 -21.818 1.00 91.50 107 VAL A C 1
ATOM 840 O O . VAL A 1 107 ? 9.388 -10.551 -21.058 1.00 91.50 107 VAL A O 1
ATOM 843 N N . SER A 1 108 ? 8.458 -10.033 -23.031 1.00 80.50 108 SER A N 1
ATOM 844 C CA . SER A 1 108 ? 9.561 -9.204 -23.512 1.00 80.50 108 SER A CA 1
ATOM 845 C C . SER A 1 108 ? 9.019 -7.825 -23.843 1.00 80.50 108 SER A C 1
ATOM 847 O O . SER A 1 108 ? 8.130 -7.686 -24.684 1.00 80.50 108 SER A O 1
ATOM 849 N N . LEU A 1 109 ? 9.543 -6.817 -23.154 1.00 73.94 109 LEU A N 1
ATOM 850 C CA . LEU A 1 109 ? 9.288 -5.425 -23.494 1.00 73.94 109 LEU A CA 1
ATOM 851 C C . LEU A 1 109 ? 10.056 -5.111 -24.782 1.00 73.94 109 LEU A C 1
ATOM 853 O O . LEU A 1 109 ? 11.222 -5.492 -24.906 1.00 73.94 109 LEU A O 1
ATOM 857 N N . LYS A 1 110 ? 9.366 -4.519 -25.758 1.00 59.94 110 LYS A N 1
ATOM 858 C CA . LYS A 1 110 ? 9.972 -4.087 -27.023 1.00 59.94 110 LYS A CA 1
ATOM 859 C C . LYS A 1 110 ? 10.832 -2.848 -26.830 1.00 59.94 110 LYS A C 1
ATOM 861 O O . LYS A 1 110 ? 10.478 -2.026 -25.958 1.00 59.94 110 LYS A O 1
#

Mean predicted aligned error: 4.66 Å

Nearest PDB structures (foldseek):
  7cmo-assembly2_D  TM=9.588E-01  e=7.375E-08  Homo sapiens
  2ik0-assembly1_A  TM=8.789E-01  e=4.361E-08  Saccharomyces cerevisiae
  7cmo-assembly1_A  TM=9.683E-01  e=2.743E-07  Homo sapiens
  7cmo-assembly2_C  TM=9.453E-01  e=2.109E-07  Homo sapiens
  6c45-assembly2_C  TM=9.596E-01  e=1.089E-06  Homo sapiens

InterPro domains:
  IPR008162 Inorganic pyrophosphatase [PF00719] (2-50)
  IPR008162 Inorganic pyrophosphatase [PTHR10286] (4-58)
  IPR036649 Inorganic pyrophosphatase superfamily [G3DSA:3.90.80.10] (1-109)
  IPR036649 Inorganic pyrophosphatase superfamily [SSF50324] (1-107)

Radius of gyration: 20.99 Å; Cα contacts (8 Å, |Δi|>4): 56; chains: 1; bounding box: 45×42×48 Å

Secondary structure (DSSP, 8-state):
-TTHHHHHHHHHHHTTTTTTPPPPP-GGGGPPP-HHHHHHHHHHHHHHHHHHHTTSS--TT----BSS-TT-SSB--HHHHHHHHHTSPP-PPPPPPPGGGG--------